Protein AF-A0A952UUV4-F1 (afdb_monomer)

pLDDT: mean 77.91, std 14.96, range [40.41, 96.19]

Nearest PDB structures (foldseek):
  8q1y-assembly1_J  TM=3.606E-01  e=5.746E+00  Bos taurus

Radius of gyration: 16.7 Å; Cα contacts (8 Å, |Δi|>4): 200; chains: 1; bounding box: 38×35×49 Å

Structure (mmCIF, N/CA/C/O backbone):
data_AF-A0A952UUV4-F1
#
_entry.id   AF-A0A952UUV4-F1
#
loop_
_atom_site.group_PDB
_atom_site.id
_atom_site.type_symbol
_atom_site.label_atom_id
_atom_site.label_alt_id
_atom_site.label_comp_id
_atom_site.label_asym_id
_atom_site.label_entity_id
_atom_site.label_seq_id
_atom_site.pdbx_PDB_ins_code
_atom_site.Cartn_x
_atom_site.Cartn_y
_atom_site.Cartn_z
_atom_site.occupancy
_atom_site.B_iso_or_equiv
_atom_site.auth_seq_id
_atom_site.auth_comp_id
_atom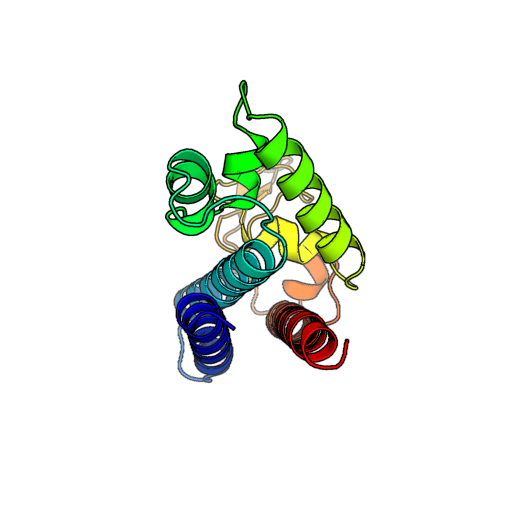_site.auth_asym_id
_atom_site.auth_atom_id
_atom_site.pdbx_PDB_model_num
ATOM 1 N N . MET A 1 1 ? -9.556 -11.346 14.347 1.00 56.41 1 MET A N 1
ATOM 2 C CA . MET A 1 1 ? -8.923 -11.026 13.043 1.00 56.41 1 MET A CA 1
ATOM 3 C C . MET A 1 1 ? -10.013 -11.156 12.004 1.00 56.41 1 MET A C 1
ATOM 5 O O . MET A 1 1 ? -10.395 -12.290 11.737 1.00 56.41 1 MET A O 1
ATOM 9 N N . SER A 1 2 ? -10.574 -10.029 11.551 1.00 73.06 2 SER A N 1
ATOM 10 C CA . SER A 1 2 ? -11.705 -10.023 10.615 1.00 73.06 2 SER A CA 1
ATOM 11 C C . SER A 1 2 ? -11.336 -10.773 9.337 1.00 73.06 2 SER A C 1
ATOM 13 O O . SER A 1 2 ? -10.181 -10.732 8.901 1.00 73.06 2 SER A O 1
ATOM 15 N N . ASP A 1 3 ? -12.294 -11.493 8.758 1.00 84.62 3 ASP A N 1
ATOM 16 C CA . ASP A 1 3 ? -12.056 -12.297 7.555 1.00 84.62 3 ASP A CA 1
ATOM 17 C C . ASP A 1 3 ? -11.632 -11.437 6.359 1.00 84.62 3 ASP A C 1
ATOM 19 O O . ASP A 1 3 ? -10.811 -11.868 5.551 1.00 84.62 3 ASP A O 1
ATOM 23 N N . GLU A 1 4 ? -12.072 -10.178 6.330 1.00 85.94 4 GLU A N 1
ATOM 24 C CA . GLU A 1 4 ? -11.687 -9.178 5.335 1.00 85.94 4 GLU A CA 1
ATOM 25 C C . GLU A 1 4 ? -10.179 -8.873 5.350 1.00 85.94 4 GLU A C 1
ATOM 27 O O . GLU A 1 4 ? -9.528 -8.907 4.308 1.00 85.94 4 GLU A O 1
ATOM 32 N N . LEU A 1 5 ? -9.571 -8.678 6.527 1.00 89.00 5 LEU A N 1
ATOM 33 C CA . LEU A 1 5 ? -8.125 -8.451 6.636 1.00 89.00 5 LEU A CA 1
ATOM 34 C C . LEU A 1 5 ? -7.329 -9.669 6.139 1.00 89.00 5 LEU A C 1
ATOM 36 O O . LEU A 1 5 ? -6.317 -9.518 5.450 1.00 89.00 5 LEU A O 1
ATOM 40 N N . LYS A 1 6 ? -7.794 -10.888 6.453 1.00 88.25 6 LYS A N 1
ATOM 41 C CA . LYS A 1 6 ? -7.153 -12.119 5.959 1.00 88.25 6 LYS A CA 1
ATOM 42 C C . LYS A 1 6 ? -7.274 -12.244 4.445 1.00 88.25 6 LYS A C 1
ATOM 44 O O . LYS A 1 6 ? -6.350 -12.752 3.813 1.00 88.25 6 LYS A O 1
ATOM 49 N N . ALA A 1 7 ? -8.410 -11.837 3.883 1.00 90.69 7 ALA A N 1
ATOM 50 C CA . ALA A 1 7 ? -8.661 -11.880 2.451 1.00 90.69 7 ALA A CA 1
ATOM 51 C C . ALA A 1 7 ? -7.711 -10.941 1.699 1.00 90.69 7 ALA A C 1
ATOM 53 O O . ALA A 1 7 ? -7.033 -11.397 0.779 1.00 90.69 7 ALA A O 1
ATOM 54 N N . TRP A 1 8 ? -7.569 -9.690 2.153 1.00 92.56 8 TRP A N 1
ATOM 55 C CA . TRP A 1 8 ? -6.647 -8.728 1.541 1.00 92.56 8 TRP A CA 1
ATOM 56 C C . TRP A 1 8 ? -5.195 -9.207 1.565 1.00 92.56 8 TRP A C 1
ATOM 58 O O . TRP A 1 8 ? -4.538 -9.192 0.528 1.00 92.56 8 TRP A O 1
ATOM 68 N N . LEU A 1 9 ? -4.704 -9.712 2.704 1.00 93.62 9 LEU A N 1
ATOM 69 C CA . LEU A 1 9 ? -3.346 -10.265 2.778 1.00 93.62 9 LEU A CA 1
ATOM 70 C C . LEU A 1 9 ? -3.143 -11.473 1.864 1.00 93.62 9 LEU A C 1
ATOM 72 O O . LEU A 1 9 ? -2.111 -11.584 1.207 1.00 93.62 9 LEU A O 1
ATOM 76 N N . ARG A 1 10 ? -4.116 -12.389 1.822 1.00 94.75 10 ARG A N 1
ATOM 77 C CA . ARG A 1 10 ? -4.032 -13.583 0.975 1.00 94.75 10 ARG A CA 1
ATOM 78 C C . ARG A 1 10 ? -3.969 -13.207 -0.501 1.00 94.75 10 ARG A C 1
ATOM 80 O O . ARG A 1 10 ? -3.152 -13.762 -1.224 1.00 94.75 10 ARG A O 1
ATOM 87 N N . GLN A 1 11 ? -4.801 -12.261 -0.929 1.00 94.94 11 GLN A N 1
ATOM 88 C CA . GLN A 1 11 ? -4.782 -11.761 -2.301 1.00 94.94 11 GLN A CA 1
ATOM 89 C C . GLN A 1 11 ? -3.477 -11.021 -2.610 1.00 94.94 11 GLN A C 1
ATOM 91 O O . GLN A 1 11 ? -2.869 -11.307 -3.632 1.00 94.94 11 GLN A O 1
ATOM 96 N N . ALA A 1 12 ? -2.991 -10.168 -1.700 1.00 95.06 12 ALA A N 1
ATOM 97 C CA . ALA A 1 12 ? -1.712 -9.478 -1.865 1.00 95.06 12 ALA A CA 1
ATOM 98 C C . ALA A 1 12 ? -0.544 -10.457 -2.080 1.00 95.06 12 ALA A C 1
ATOM 100 O O . ALA A 1 12 ? 0.317 -10.248 -2.932 1.00 95.06 12 ALA A O 1
ATOM 101 N N . ARG A 1 13 ? -0.531 -11.562 -1.320 1.00 96.19 13 ARG A N 1
ATOM 102 C CA . ARG A 1 13 ? 0.446 -12.647 -1.483 1.00 96.19 13 ARG A CA 1
ATOM 103 C C . ARG A 1 13 ? 0.292 -13.367 -2.817 1.00 96.19 13 ARG A C 1
ATOM 105 O O . ARG A 1 13 ? 1.302 -13.639 -3.455 1.00 96.19 13 ARG A O 1
ATOM 112 N N . ALA A 1 14 ? -0.939 -13.666 -3.225 1.00 95.38 14 ALA A N 1
ATOM 113 C CA . ALA A 1 14 ? -1.206 -14.334 -4.492 1.00 95.38 14 ALA A CA 1
ATOM 114 C C . ALA A 1 14 ? -0.747 -13.490 -5.690 1.00 95.38 14 ALA A C 1
ATOM 116 O O . ALA A 1 14 ? -0.109 -14.028 -6.588 1.00 95.38 14 ALA A O 1
ATOM 117 N N . ASP A 1 15 ? -0.991 -12.177 -5.676 1.00 93.56 15 ASP A N 1
ATOM 118 C CA . ASP A 1 15 ? -0.532 -11.288 -6.748 1.00 93.56 15 ASP A CA 1
ATOM 119 C C . ASP A 1 15 ? 0.997 -11.186 -6.780 1.00 93.56 15 ASP A C 1
ATOM 121 O O . ASP A 1 15 ? 1.600 -11.254 -7.849 1.00 93.56 15 ASP A O 1
ATOM 125 N N . LEU A 1 16 ? 1.640 -11.073 -5.609 1.00 92.75 16 LEU A N 1
ATOM 126 C CA . LEU A 1 16 ? 3.100 -11.055 -5.527 1.00 92.75 16 LEU A CA 1
ATOM 127 C C . LEU A 1 16 ? 3.699 -12.354 -6.078 1.00 92.75 16 LEU A C 1
ATOM 129 O O . LEU A 1 16 ? 4.677 -12.305 -6.818 1.00 92.75 16 LEU A O 1
ATOM 133 N N . GLU A 1 17 ? 3.122 -13.504 -5.740 1.00 93.62 17 GLU A N 1
ATOM 134 C CA . GLU A 1 17 ? 3.602 -14.791 -6.240 1.00 93.62 17 GLU A CA 1
ATOM 135 C C . GLU A 1 17 ? 3.367 -14.937 -7.746 1.00 93.62 17 GLU A C 1
ATOM 137 O O . GLU A 1 17 ? 4.277 -15.317 -8.480 1.00 93.62 17 GLU A O 1
ATOM 142 N N . ALA A 1 18 ? 2.190 -14.538 -8.235 1.00 89.12 18 ALA A N 1
ATOM 143 C CA . ALA A 1 18 ? 1.902 -14.509 -9.663 1.00 89.12 18 ALA A CA 1
ATOM 144 C C . ALA A 1 18 ? 2.907 -13.621 -10.413 1.00 89.12 18 ALA A C 1
ATOM 146 O O . ALA A 1 18 ? 3.414 -14.031 -11.450 1.00 89.12 18 ALA A O 1
ATOM 147 N N . SER A 1 19 ? 3.282 -12.461 -9.860 1.00 86.25 19 SER A N 1
ATOM 148 C CA . SER A 1 19 ? 4.241 -11.539 -10.489 1.00 86.25 19 SER A CA 1
ATOM 149 C C . SER A 1 19 ? 5.645 -12.123 -10.708 1.00 86.25 19 SER A C 1
ATOM 151 O O . SER A 1 19 ? 6.416 -11.586 -11.502 1.00 86.25 19 SER A O 1
ATOM 153 N N . ARG A 1 20 ? 5.992 -13.214 -10.013 1.00 85.88 20 ARG A N 1
ATOM 154 C CA . ARG A 1 20 ? 7.298 -13.887 -10.103 1.00 85.88 20 ARG A CA 1
ATOM 155 C C . ARG A 1 20 ? 7.343 -14.964 -11.183 1.00 85.88 20 ARG A C 1
ATOM 157 O O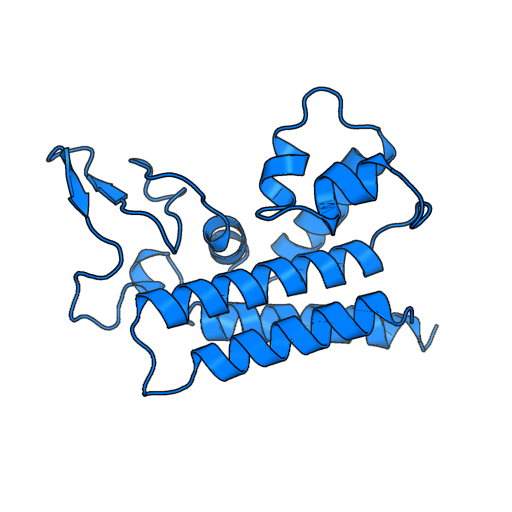 . ARG A 1 20 ? 8.405 -15.534 -11.421 1.00 85.88 20 ARG A O 1
ATOM 164 N N . GLN A 1 21 ? 6.216 -15.255 -11.830 1.00 82.81 21 GLN A N 1
ATOM 165 C CA . GLN A 1 21 ? 6.160 -16.241 -12.901 1.00 82.81 21 GLN A CA 1
ATOM 166 C C . GLN A 1 21 ? 6.923 -15.741 -14.132 1.00 82.81 21 GLN A C 1
ATOM 168 O O . GLN A 1 21 ? 6.736 -14.616 -14.591 1.00 82.81 21 GLN A O 1
ATOM 173 N N . THR A 1 22 ? 7.768 -16.604 -14.692 1.00 67.19 22 THR A N 1
ATOM 174 C CA . THR A 1 22 ? 8.694 -16.281 -15.791 1.00 67.19 22 THR A CA 1
ATOM 175 C C . THR A 1 22 ? 8.018 -16.040 -17.142 1.00 67.19 22 THR A C 1
ATOM 177 O O . THR A 1 22 ? 8.649 -15.516 -18.051 1.00 67.19 22 THR A O 1
ATOM 180 N N . VAL A 1 23 ? 6.741 -16.404 -17.286 1.00 79.38 23 VAL A N 1
ATOM 181 C CA . VAL A 1 23 ? 5.985 -16.331 -18.551 1.00 79.38 23 VAL A CA 1
ATOM 182 C C . VAL A 1 23 ? 5.147 -15.056 -18.705 1.00 79.38 23 VAL A C 1
ATOM 184 O O . VAL A 1 23 ? 4.450 -14.891 -19.705 1.00 79.38 23 VAL A O 1
ATOM 187 N N . LEU A 1 24 ? 5.167 -14.155 -17.722 1.00 74.75 24 LEU A N 1
ATOM 188 C CA . LEU A 1 24 ? 4.362 -12.938 -17.770 1.00 74.75 24 LEU A CA 1
ATOM 189 C C . LEU A 1 24 ? 5.026 -11.854 -18.615 1.00 74.75 24 LEU A C 1
ATOM 191 O O . LEU A 1 24 ? 6.182 -11.500 -18.396 1.00 74.75 24 LEU A O 1
ATOM 195 N N . ALA A 1 25 ? 4.244 -11.245 -19.508 1.00 77.69 25 ALA A N 1
ATOM 196 C CA . ALA A 1 25 ? 4.623 -9.968 -20.096 1.00 77.69 25 ALA A CA 1
ATOM 197 C C . ALA A 1 25 ? 4.838 -8.924 -18.987 1.00 77.69 25 ALA A C 1
ATOM 199 O O . ALA A 1 25 ? 4.087 -8.866 -18.008 1.00 77.69 25 ALA A O 1
ATOM 200 N N . GLU A 1 26 ? 5.839 -8.069 -19.167 1.00 73.69 26 GLU A N 1
ATOM 201 C CA . GLU A 1 26 ? 6.301 -7.139 -18.135 1.00 73.69 26 GLU A CA 1
ATOM 202 C C . GLU A 1 26 ? 5.194 -6.184 -17.645 1.00 73.69 26 GLU A C 1
ATOM 204 O O . GLU A 1 26 ? 5.061 -5.918 -16.451 1.00 73.69 26 GLU A O 1
ATOM 209 N N . CYS A 1 27 ? 4.298 -5.747 -18.535 1.00 72.88 27 CYS A N 1
ATOM 210 C CA . CYS A 1 27 ? 3.132 -4.941 -18.162 1.00 72.88 27 CYS A CA 1
ATOM 211 C C . CYS A 1 27 ? 2.189 -5.657 -17.171 1.00 72.88 27 CYS A C 1
ATOM 213 O O . CYS A 1 27 ? 1.674 -5.026 -16.244 1.00 72.88 27 CYS A O 1
ATOM 215 N N . HIS A 1 28 ? 1.995 -6.973 -17.317 1.00 79.56 28 HIS A N 1
ATOM 216 C CA . HIS A 1 28 ? 1.180 -7.781 -16.407 1.00 79.56 28 HIS A CA 1
ATOM 217 C C . HIS A 1 28 ? 1.886 -8.001 -15.071 1.00 79.56 28 HIS A C 1
ATOM 219 O O . HIS A 1 28 ? 1.258 -7.880 -14.019 1.00 79.56 28 HIS A O 1
ATOM 225 N N . ARG A 1 29 ? 3.199 -8.261 -15.096 1.00 80.38 29 ARG A N 1
ATOM 226 C CA . ARG A 1 29 ? 4.013 -8.373 -13.879 1.00 80.38 29 ARG A CA 1
ATOM 227 C C . ARG A 1 29 ? 3.904 -7.112 -13.020 1.00 80.38 29 ARG A C 1
ATOM 229 O O . ARG A 1 29 ? 3.669 -7.209 -11.817 1.00 80.38 29 ARG A O 1
ATOM 236 N N . ARG A 1 30 ? 3.992 -5.928 -13.628 1.00 77.44 30 ARG A N 1
ATOM 237 C CA . ARG A 1 30 ? 3.869 -4.643 -12.916 1.00 77.44 30 ARG A CA 1
ATOM 238 C C . ARG A 1 30 ? 2.494 -4.411 -12.335 1.00 77.44 30 ARG A C 1
ATOM 240 O O . ARG A 1 30 ? 2.381 -3.972 -11.194 1.00 77.44 30 ARG A O 1
ATOM 247 N N . TYR A 1 31 ? 1.459 -4.738 -13.103 1.00 81.00 31 TYR A N 1
ATOM 248 C CA . TYR A 1 31 ? 0.092 -4.683 -12.609 1.00 81.00 31 TYR A CA 1
ATOM 249 C C . TYR A 1 31 ? -0.075 -5.551 -11.354 1.00 81.00 31 TYR A C 1
ATOM 251 O O . TYR A 1 31 ? -0.619 -5.086 -10.357 1.00 81.00 31 TYR A O 1
ATOM 259 N N . LEU A 1 32 ? 0.456 -6.776 -11.361 1.00 86.44 32 LEU A N 1
ATOM 260 C CA . LEU A 1 32 ? 0.401 -7.673 -10.205 1.00 86.44 32 LEU A CA 1
ATOM 261 C C . LEU A 1 32 ? 1.195 -7.139 -9.004 1.00 86.44 32 LEU A C 1
ATOM 263 O O . LEU A 1 32 ? 0.710 -7.216 -7.879 1.00 86.44 32 LEU A O 1
ATOM 267 N N . LEU A 1 33 ? 2.369 -6.539 -9.219 1.00 85.44 33 LEU A N 1
ATOM 268 C CA . LEU A 1 33 ? 3.141 -5.900 -8.145 1.00 85.44 33 LEU A CA 1
ATOM 269 C C . LEU A 1 33 ? 2.388 -4.711 -7.525 1.00 85.44 33 LEU A C 1
ATOM 271 O O . LEU A 1 33 ? 2.324 -4.598 -6.301 1.00 85.44 33 LEU A O 1
ATOM 275 N N . GLN A 1 34 ? 1.743 -3.875 -8.342 1.00 83.44 34 GLN A N 1
ATOM 276 C CA . GLN A 1 34 ? 0.885 -2.794 -7.852 1.00 83.44 34 GLN A CA 1
ATOM 277 C C . GLN A 1 34 ? -0.288 -3.346 -7.030 1.00 83.44 34 GLN A C 1
ATOM 279 O O . GLN A 1 34 ? -0.527 -2.892 -5.912 1.00 83.44 34 GLN A O 1
ATOM 284 N N . GLN A 1 35 ? -0.983 -4.366 -7.540 1.00 87.25 35 GLN A N 1
ATOM 285 C CA . GLN A 1 35 ? -2.084 -5.009 -6.818 1.00 87.25 35 GLN A CA 1
ATOM 286 C C . GLN A 1 35 ? -1.616 -5.607 -5.485 1.00 87.25 35 GLN A C 1
ATOM 288 O O . GLN A 1 35 ? -2.266 -5.403 -4.459 1.00 87.25 35 GLN A O 1
ATOM 293 N N . ALA A 1 36 ? -0.461 -6.275 -5.467 1.00 91.81 36 ALA A N 1
ATOM 294 C CA . ALA A 1 36 ? 0.124 -6.812 -4.245 1.00 91.81 36 ALA A CA 1
ATOM 295 C C . ALA A 1 36 ? 0.374 -5.711 -3.201 1.00 91.81 36 ALA A C 1
ATOM 297 O O . ALA A 1 36 ? 0.044 -5.879 -2.023 1.00 91.81 36 ALA A O 1
ATOM 298 N N . TYR A 1 37 ? 0.918 -4.572 -3.634 1.00 89.06 37 TYR A N 1
ATOM 299 C CA . TYR A 1 37 ? 1.159 -3.424 -2.770 1.00 89.06 37 TYR A CA 1
ATOM 300 C C . TYR A 1 37 ? -0.143 -2.794 -2.251 1.00 89.06 37 TYR A C 1
ATOM 302 O O . TYR A 1 37 ? -0.329 -2.721 -1.034 1.00 89.06 37 TYR A O 1
ATOM 310 N N . GLU A 1 38 ? -1.073 -2.415 -3.136 1.00 89.62 38 GLU A N 1
ATOM 311 C CA . GLU A 1 38 ? -2.351 -1.782 -2.770 1.00 89.62 38 GLU A CA 1
ATOM 312 C C . GLU A 1 38 ? -3.130 -2.637 -1.761 1.00 89.62 38 GLU A C 1
ATOM 314 O O . GLU A 1 38 ? -3.639 -2.143 -0.750 1.00 89.62 38 GLU A O 1
ATOM 319 N N . LYS A 1 39 ? -3.198 -3.951 -1.996 1.00 92.44 39 LYS A N 1
ATOM 320 C CA . LYS A 1 39 ? -3.891 -4.891 -1.106 1.00 92.44 39 LYS A CA 1
ATOM 321 C C . LYS A 1 39 ? -3.173 -5.040 0.235 1.00 92.44 39 LYS A C 1
ATOM 323 O O . LYS A 1 39 ? -3.831 -5.132 1.274 1.00 92.44 39 LYS A O 1
ATOM 328 N N . GLY A 1 40 ? -1.841 -4.999 0.239 1.00 93.19 40 GLY A N 1
ATOM 329 C CA . GLY A 1 40 ? -1.045 -4.927 1.462 1.00 93.19 40 GLY A CA 1
ATOM 330 C C . GLY A 1 40 ? -1.322 -3.654 2.269 1.00 93.19 40 GLY A C 1
ATOM 331 O O . GLY A 1 40 ? -1.514 -3.731 3.484 1.00 93.19 40 GLY A O 1
ATOM 332 N N . VAL A 1 41 ? -1.427 -2.497 1.606 1.00 91.62 41 VAL A N 1
ATOM 333 C CA . VAL A 1 41 ? -1.798 -1.219 2.236 1.00 91.62 41 VAL A CA 1
ATOM 334 C C . VAL A 1 41 ? -3.206 -1.291 2.814 1.00 91.62 41 VAL A C 1
ATOM 336 O O . VAL A 1 41 ? -3.405 -0.896 3.960 1.00 91.62 41 VAL A O 1
ATOM 339 N N . LYS A 1 42 ? -4.177 -1.865 2.094 1.00 92.88 42 LYS A N 1
ATOM 340 C CA . LYS A 1 42 ? -5.540 -2.072 2.614 1.00 92.88 42 LYS A CA 1
ATOM 341 C C . LYS A 1 42 ? -5.559 -2.969 3.847 1.00 92.88 42 LYS A C 1
ATOM 343 O O . LYS A 1 42 ? -6.230 -2.644 4.825 1.00 92.88 42 LYS A O 1
ATOM 348 N N . ALA A 1 43 ? -4.784 -4.052 3.847 1.00 94.12 43 ALA A N 1
ATOM 349 C CA . ALA A 1 43 ? -4.642 -4.912 5.017 1.00 94.12 43 ALA A CA 1
ATOM 350 C C . ALA A 1 43 ? -4.018 -4.178 6.217 1.00 94.12 43 ALA A C 1
ATOM 352 O O . ALA A 1 43 ? -4.513 -4.308 7.340 1.00 94.12 43 ALA A O 1
ATOM 353 N N . LEU A 1 44 ? -2.967 -3.381 5.988 1.00 92.75 44 LEU A N 1
ATOM 354 C CA . LEU A 1 44 ? -2.375 -2.525 7.017 1.00 92.75 44 LEU A CA 1
ATOM 355 C C . LEU A 1 44 ? -3.397 -1.507 7.538 1.00 92.75 44 LEU A C 1
ATOM 357 O O . LEU A 1 44 ? -3.546 -1.340 8.746 1.00 92.75 44 LEU A O 1
ATOM 361 N N . GLY A 1 45 ? -4.146 -0.871 6.642 1.00 92.75 45 GLY A N 1
ATOM 362 C CA . GLY A 1 45 ? -5.167 0.102 6.995 1.00 92.75 45 GLY A CA 1
ATOM 363 C C . GLY A 1 45 ? -6.281 -0.498 7.846 1.00 92.75 45 GLY A C 1
ATOM 364 O O . GLY A 1 45 ? -6.589 0.035 8.904 1.00 92.75 45 GLY A O 1
ATOM 365 N N . LEU A 1 46 ? -6.810 -1.666 7.474 1.00 92.69 46 LEU A N 1
ATOM 366 C CA . LEU A 1 46 ? -7.778 -2.404 8.297 1.00 92.69 46 LEU A CA 1
ATOM 367 C C . LEU A 1 46 ? -7.232 -2.758 9.684 1.00 92.69 46 LEU A C 1
ATOM 369 O O . LEU A 1 46 ? -7.992 -2.844 10.644 1.00 92.69 46 LEU A O 1
ATOM 373 N N . ARG A 1 47 ? -5.919 -2.977 9.802 1.00 91.75 47 ARG A N 1
ATOM 374 C CA . ARG A 1 47 ? -5.266 -3.254 11.084 1.00 91.75 47 ARG A CA 1
ATOM 375 C C . ARG A 1 47 ? -5.099 -2.000 11.947 1.00 91.75 47 ARG A C 1
ATOM 377 O O . ARG A 1 47 ? -5.136 -2.118 13.174 1.00 91.75 47 ARG A O 1
ATOM 384 N N . LEU A 1 48 ? -4.841 -0.845 11.340 1.00 92.00 48 LEU A N 1
ATOM 385 C CA . LEU A 1 48 ?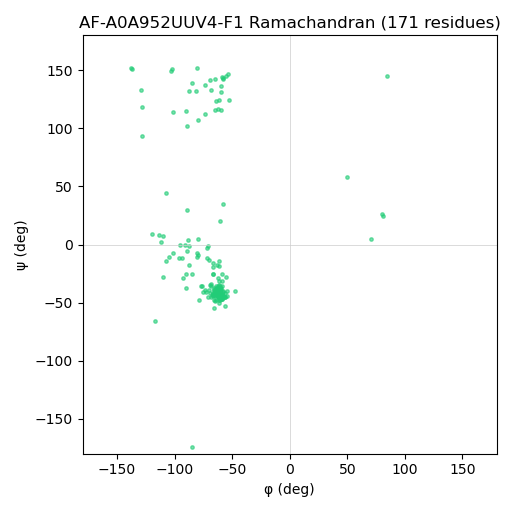 -4.581 0.413 12.047 1.00 92.00 48 LEU A CA 1
ATOM 386 C C . LEU A 1 48 ? -5.852 1.224 12.316 1.00 92.00 48 LEU A C 1
ATOM 388 O O . LEU A 1 48 ? -5.878 2.009 13.264 1.00 92.00 48 LEU A O 1
ATOM 392 N N . TRP A 1 49 ? -6.900 1.037 11.512 1.00 93.81 49 TRP A N 1
ATOM 393 C CA . TRP A 1 49 ? -8.155 1.763 11.648 1.00 93.81 49 TRP A CA 1
ATOM 394 C C . TRP A 1 49 ? -8.812 1.480 12.999 1.00 93.81 49 TRP A C 1
ATOM 396 O O . TRP A 1 49 ? -9.059 0.333 13.368 1.00 93.81 49 TRP A O 1
ATOM 406 N N . ARG A 1 50 ? -9.087 2.553 13.747 1.00 90.88 50 ARG A N 1
ATOM 407 C CA . ARG A 1 50 ? -9.728 2.494 15.071 1.00 90.88 50 ARG A CA 1
ATOM 408 C C . ARG A 1 50 ? -11.214 2.854 15.041 1.00 90.88 50 ARG A C 1
ATOM 410 O O . ARG A 1 50 ? -11.871 2.763 16.072 1.00 90.88 50 ARG A O 1
ATOM 417 N N . GLY A 1 51 ? -11.721 3.318 13.899 1.00 88.62 51 GLY A N 1
ATOM 418 C CA . GLY A 1 51 ? -13.134 3.636 13.719 1.00 88.62 51 GLY A CA 1
ATOM 419 C C . GLY A 1 51 ? -13.964 2.410 13.336 1.00 88.62 51 GLY A C 1
ATOM 420 O O . GLY A 1 51 ? -13.472 1.283 13.275 1.00 88.62 51 GLY A O 1
ATOM 421 N N . SER A 1 52 ? -15.242 2.640 13.041 1.00 90.25 52 SER A N 1
ATOM 422 C CA . SER A 1 52 ? -16.137 1.585 12.559 1.00 90.25 52 SER A CA 1
ATOM 423 C C . SER A 1 52 ? -15.751 1.136 11.146 1.00 90.25 52 SER A C 1
ATOM 425 O O . SER A 1 52 ? -15.424 1.962 10.297 1.00 90.25 52 SER A O 1
ATOM 427 N N . LEU A 1 53 ? -15.847 -0.165 10.851 1.00 87.75 53 LEU A N 1
ATOM 428 C CA . LEU A 1 53 ? -15.731 -0.680 9.474 1.00 87.75 53 LEU A CA 1
ATOM 429 C C . LEU A 1 53 ? -16.954 -0.336 8.602 1.00 87.75 53 LEU A C 1
ATOM 431 O O . LEU A 1 53 ? -16.913 -0.506 7.382 1.00 87.75 53 LEU A O 1
ATOM 435 N N . ALA A 1 54 ? -18.034 0.150 9.223 1.00 89.25 54 ALA A N 1
ATOM 436 C CA . ALA A 1 54 ? -19.200 0.703 8.541 1.00 89.25 54 ALA A CA 1
ATOM 437 C C . ALA A 1 54 ? -19.059 2.208 8.236 1.00 89.25 54 ALA A C 1
ATOM 439 O O . ALA A 1 54 ? -19.963 2.783 7.638 1.00 89.25 54 ALA A O 1
ATOM 440 N N . ASP A 1 55 ? -17.951 2.847 8.632 1.00 92.62 55 ASP A N 1
ATOM 441 C CA . ASP A 1 55 ? -17.679 4.251 8.317 1.00 92.62 55 ASP A CA 1
ATOM 44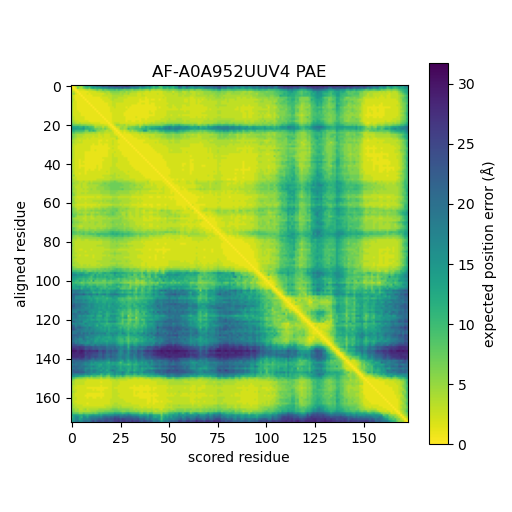2 C C . ASP A 1 55 ? -17.638 4.456 6.791 1.00 92.62 55 ASP A C 1
ATOM 444 O O . ASP A 1 55 ? -16.807 3.876 6.082 1.00 92.62 55 ASP A O 1
ATOM 448 N N . ALA A 1 56 ? -18.581 5.252 6.284 1.00 91.81 56 ALA A N 1
ATOM 449 C CA . ALA A 1 56 ? -18.780 5.448 4.855 1.00 91.81 56 ALA A CA 1
ATOM 450 C C . ALA A 1 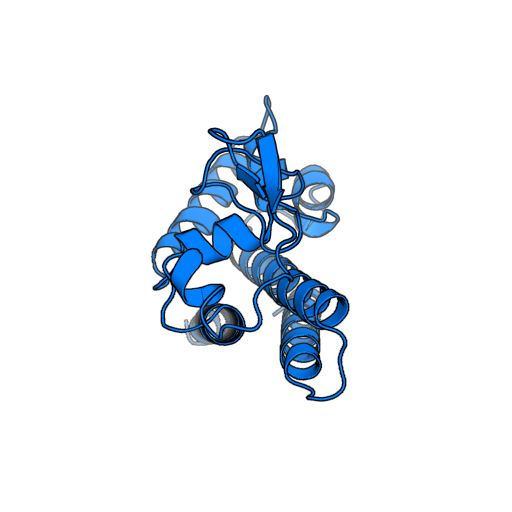56 ? -17.576 6.125 4.189 1.00 91.81 56 ALA A C 1
ATOM 452 O O . ALA A 1 56 ? -17.209 5.743 3.076 1.00 91.81 56 ALA A O 1
ATOM 453 N N . ASP A 1 57 ? -16.925 7.073 4.866 1.00 91.62 57 ASP A N 1
ATOM 454 C CA . ASP A 1 57 ? -15.776 7.789 4.320 1.00 91.62 57 ASP A CA 1
ATOM 455 C C . ASP A 1 57 ? -14.526 6.920 4.329 1.00 91.62 57 ASP A C 1
ATOM 457 O O . ASP A 1 57 ? -13.817 6.871 3.324 1.00 91.62 57 ASP A O 1
ATOM 461 N N . PHE A 1 58 ? -14.295 6.145 5.390 1.00 92.19 58 PHE A N 1
ATOM 462 C CA . PHE A 1 58 ? -13.216 5.156 5.399 1.00 92.19 58 PHE A CA 1
ATOM 463 C C . PHE A 1 58 ? -13.357 4.159 4.239 1.00 92.19 58 PHE A C 1
ATOM 465 O O . PHE A 1 58 ? -12.400 3.887 3.510 1.00 92.19 58 PHE A O 1
ATOM 472 N N . ARG A 1 59 ? -14.568 3.648 3.997 1.00 91.25 59 ARG A N 1
ATOM 473 C CA . ARG A 1 59 ? -14.814 2.729 2.878 1.00 91.25 59 ARG A CA 1
ATOM 474 C C . ARG A 1 59 ? -14.624 3.411 1.521 1.00 91.25 59 ARG A C 1
ATOM 476 O O . ARG A 1 59 ? -13.946 2.861 0.652 1.00 91.25 59 ARG A O 1
ATOM 483 N N . ARG A 1 60 ? -15.207 4.600 1.341 1.00 90.38 60 ARG A N 1
ATOM 484 C CA . ARG A 1 60 ? -15.233 5.355 0.075 1.00 90.38 60 ARG A CA 1
ATOM 485 C C . ARG A 1 60 ? -13.872 5.918 -0.324 1.00 90.38 60 ARG A C 1
ATOM 487 O O . ARG A 1 60 ? -13.579 5.951 -1.520 1.00 90.38 60 ARG A O 1
ATOM 494 N N . LEU A 1 61 ? -13.086 6.402 0.636 1.00 89.88 61 LEU A N 1
ATOM 495 C CA . LEU A 1 61 ? -11.804 7.066 0.388 1.00 89.88 61 LEU A CA 1
ATOM 496 C C . LEU A 1 61 ? -10.621 6.101 0.435 1.00 89.88 61 LEU A C 1
ATOM 498 O O . LEU A 1 61 ? -9.646 6.325 -0.271 1.00 89.88 61 LEU A O 1
ATOM 502 N N . PHE A 1 62 ? -10.716 5.020 1.216 1.00 91.00 62 PHE A N 1
ATOM 503 C CA . PHE A 1 62 ? -9.605 4.092 1.416 1.00 91.00 62 PHE A CA 1
ATOM 504 C C . PHE A 1 62 ? -9.902 2.678 0.894 1.00 91.00 62 PHE A C 1
ATOM 506 O O . PHE A 1 62 ? -9.278 2.233 -0.068 1.00 91.00 62 PHE A O 1
ATOM 513 N N . LEU A 1 63 ? -10.860 1.945 1.477 1.00 88.94 63 LEU A N 1
ATOM 514 C CA . LEU A 1 63 ? -10.998 0.504 1.186 1.00 88.94 63 LEU A CA 1
ATOM 515 C C . LEU A 1 63 ? -11.388 0.194 -0.267 1.00 88.94 63 LEU A C 1
ATOM 517 O O . LEU A 1 63 ? -10.845 -0.730 -0.879 1.00 88.94 63 LEU A O 1
ATOM 521 N N . HIS A 1 64 ? -12.324 0.954 -0.830 1.00 87.56 64 HIS A N 1
ATOM 522 C CA . HIS A 1 64 ? -12.872 0.692 -2.163 1.00 87.56 64 HIS A CA 1
ATOM 523 C C . HIS A 1 64 ? -12.078 1.362 -3.297 1.00 87.56 64 HIS A C 1
ATOM 525 O O . HIS A 1 64 ? -12.495 1.299 -4.451 1.00 87.56 64 HIS A O 1
ATOM 531 N N . ARG A 1 65 ? -10.954 2.025 -3.000 1.00 81.50 65 ARG A N 1
ATOM 532 C CA . ARG A 1 65 ? -10.176 2.773 -3.997 1.00 81.50 65 ARG A CA 1
ATOM 533 C C . ARG A 1 65 ? -8.936 2.017 -4.457 1.00 81.50 65 ARG A C 1
ATOM 535 O O . ARG A 1 65 ? -8.383 1.209 -3.712 1.00 81.50 65 ARG A O 1
ATOM 542 N N . HIS A 1 66 ? -8.541 2.280 -5.697 1.00 79.81 66 HIS A N 1
ATOM 543 C CA . HIS A 1 66 ? -7.155 2.136 -6.138 1.00 79.81 66 HIS A CA 1
ATOM 544 C C . HIS A 1 66 ? -6.382 3.372 -5.695 1.00 79.81 66 HIS A C 1
ATOM 546 O O . HIS A 1 66 ? -6.995 4.434 -5.553 1.00 79.81 66 HIS A O 1
ATOM 552 N N . ASP A 1 67 ? -5.082 3.228 -5.467 1.00 76.62 67 ASP A N 1
ATOM 553 C CA . ASP A 1 67 ? -4.248 4.300 -4.923 1.00 76.62 67 ASP A CA 1
ATOM 554 C C . ASP A 1 67 ? -4.839 4.968 -3.664 1.00 76.62 67 ASP A C 1
ATOM 556 O O . ASP A 1 67 ? -5.168 6.162 -3.626 1.00 76.62 67 ASP A O 1
ATOM 560 N N . PRO A 1 68 ? -5.096 4.167 -2.612 1.00 80.88 68 PRO A N 1
ATOM 561 C CA . PRO A 1 68 ? -5.858 4.626 -1.461 1.00 80.88 68 PRO A CA 1
ATOM 562 C C . PRO A 1 68 ? -5.121 5.706 -0.655 1.00 80.88 68 PRO A C 1
ATOM 564 O O . PRO A 1 68 ? -5.771 6.497 0.031 1.00 80.88 68 PRO A O 1
ATOM 567 N N . LEU A 1 69 ? -3.785 5.761 -0.714 1.00 84.75 69 LEU A N 1
ATOM 568 C CA . LEU A 1 69 ? -3.009 6.746 0.043 1.00 84.75 69 LEU A CA 1
ATOM 569 C C . LEU A 1 69 ? -3.021 8.112 -0.625 1.00 84.75 69 LEU A C 1
ATOM 571 O O . LEU A 1 69 ? -3.322 9.091 0.060 1.00 84.75 69 LEU A O 1
ATOM 575 N N . SER A 1 70 ? -2.774 8.192 -1.934 1.00 78.50 70 SER A N 1
ATOM 576 C CA . SER A 1 70 ? -2.798 9.481 -2.633 1.00 78.50 70 SER A CA 1
ATOM 577 C C . SER A 1 70 ? -4.196 10.090 -2.591 1.00 78.50 70 SER A C 1
ATOM 579 O O . SER A 1 70 ? -4.346 11.296 -2.410 1.00 78.50 70 SER A O 1
ATOM 581 N N . ARG A 1 71 ? -5.251 9.263 -2.663 1.00 80.44 71 ARG A N 1
ATOM 582 C CA . ARG A 1 71 ? -6.637 9.740 -2.530 1.00 80.44 71 ARG A CA 1
ATOM 583 C C . ARG A 1 71 ? -6.941 10.311 -1.154 1.00 80.44 71 ARG A C 1
ATOM 585 O O . ARG A 1 71 ? -7.533 11.382 -1.079 1.00 80.44 71 ARG A O 1
ATOM 592 N N . LEU A 1 72 ? -6.517 9.641 -0.083 1.00 85.44 72 LEU A N 1
ATOM 593 C CA . LEU A 1 72 ? -6.646 10.202 1.262 1.00 85.44 72 LEU A CA 1
ATOM 594 C C . LEU A 1 72 ? -5.850 11.503 1.418 1.00 85.44 72 LEU A C 1
ATOM 596 O O . LEU A 1 72 ? -6.318 12.412 2.093 1.00 85.44 72 LEU A O 1
ATOM 600 N N . GLN A 1 73 ? -4.663 11.597 0.817 1.00 86.19 73 GLN A N 1
ATOM 601 C CA . GLN A 1 73 ? -3.815 12.793 0.885 1.00 86.19 73 GLN A CA 1
ATOM 602 C C . GLN A 1 73 ? -4.398 13.981 0.112 1.00 86.19 73 GLN A C 1
ATOM 604 O O . GLN A 1 73 ? -4.234 15.119 0.543 1.00 86.19 73 GLN A O 1
ATOM 609 N N . ALA A 1 74 ? -5.077 13.721 -1.005 1.00 83.12 74 ALA A N 1
ATOM 610 C CA . ALA A 1 74 ? -5.678 14.746 -1.853 1.00 83.12 74 ALA A CA 1
ATOM 611 C C . ALA A 1 74 ? -7.030 15.274 -1.335 1.00 83.12 74 ALA A C 1
ATOM 613 O O . ALA A 1 74 ? -7.546 16.252 -1.874 1.00 83.12 74 ALA A O 1
ATOM 614 N N . GLU A 1 75 ? -7.631 14.634 -0.328 1.00 88.00 75 GLU A N 1
ATOM 615 C CA . GLU A 1 75 ? -8.930 15.039 0.214 1.00 88.00 75 GLU A CA 1
ATOM 616 C C . GLU A 1 75 ? -8.801 16.322 1.053 1.00 88.00 75 GLU A C 1
ATOM 618 O O . GLU A 1 75 ? -8.201 16.317 2.132 1.00 88.00 75 GLU A O 1
ATOM 623 N N . ALA A 1 76 ? -9.389 17.417 0.561 1.00 85.06 76 ALA A N 1
ATOM 624 C CA . ALA A 1 76 ? -9.274 18.743 1.170 1.00 85.06 76 ALA A CA 1
ATOM 625 C C . ALA A 1 76 ? -9.883 18.795 2.582 1.00 85.06 76 ALA A C 1
ATOM 627 O O . ALA A 1 76 ? -9.262 19.314 3.511 1.00 85.06 76 ALA A O 1
ATOM 628 N N . ASP A 1 77 ? -11.054 18.178 2.763 1.00 89.44 77 ASP A N 1
ATOM 629 C CA . ASP A 1 77 ? -11.831 18.236 4.005 1.00 89.44 77 ASP A CA 1
ATOM 630 C C . ASP A 1 77 ? -11.792 16.911 4.777 1.00 89.44 77 ASP A C 1
ATOM 632 O O . ASP A 1 77 ? -12.793 16.410 5.297 1.00 89.44 77 ASP A O 1
ATOM 636 N N . LEU A 1 78 ? -10.600 16.315 4.881 1.00 90.12 78 LEU A N 1
ATOM 637 C CA . LEU A 1 78 ? -10.448 15.018 5.526 1.00 90.12 78 LEU A CA 1
ATOM 638 C C . LEU A 1 78 ? -10.808 15.074 7.025 1.00 90.12 78 LEU A C 1
ATOM 640 O O . LEU A 1 78 ? -10.205 15.803 7.830 1.00 90.12 78 LEU A O 1
ATOM 644 N N . ALA A 1 79 ? -11.756 14.227 7.435 1.00 92.69 79 ALA A N 1
ATOM 645 C CA . ALA A 1 79 ? -12.171 14.094 8.828 1.00 92.69 79 ALA A CA 1
ATOM 646 C C . ALA A 1 79 ? -10.974 13.827 9.765 1.00 92.69 79 ALA A C 1
ATOM 648 O O . ALA A 1 79 ? -10.006 13.149 9.410 1.00 92.69 79 ALA A O 1
ATOM 649 N N . LYS A 1 80 ? -11.034 14.332 11.008 1.00 93.69 80 LYS A N 1
ATOM 650 C CA . LYS A 1 80 ? -9.921 14.227 11.980 1.00 93.69 80 LYS A CA 1
ATOM 651 C C . LYS A 1 80 ? -9.456 12.781 12.194 1.00 93.69 80 LYS A C 1
ATOM 653 O O . LYS A 1 80 ? -8.252 12.540 12.280 1.00 93.69 80 LYS A O 1
ATOM 658 N N . ALA A 1 81 ? -10.390 11.831 12.263 1.00 92.69 81 ALA A N 1
ATOM 659 C CA . ALA A 1 81 ? -10.082 10.411 12.418 1.00 92.69 81 ALA A CA 1
ATOM 660 C C . ALA A 1 81 ? -9.259 9.870 11.236 1.00 92.69 81 ALA A C 1
ATOM 662 O O . ALA A 1 81 ? -8.229 9.233 11.449 1.00 92.69 81 ALA A O 1
ATOM 663 N N . LEU A 1 82 ? -9.650 10.206 10.003 1.00 93.50 82 LEU A N 1
ATOM 664 C CA . LEU A 1 82 ? -8.937 9.805 8.790 1.00 93.50 82 LEU A CA 1
ATOM 665 C C . LEU A 1 82 ? -7.570 10.495 8.659 1.00 93.50 82 LEU A C 1
ATOM 667 O O . LEU A 1 82 ? -6.606 9.855 8.252 1.00 93.50 82 LEU A O 1
ATOM 671 N N . ARG A 1 83 ? -7.426 11.750 9.109 1.00 93.31 83 ARG A N 1
ATOM 672 C CA . ARG A 1 83 ? -6.114 12.427 9.201 1.00 93.31 83 ARG A CA 1
ATOM 673 C C . ARG A 1 83 ? -5.157 11.759 10.190 1.00 93.31 83 ARG A C 1
ATOM 675 O O . ARG A 1 83 ? -3.947 11.737 9.971 1.00 93.31 83 ARG A O 1
ATOM 682 N N . ILE A 1 84 ? -5.662 11.268 11.323 1.00 94.00 84 ILE A N 1
ATOM 683 C CA . ILE A 1 84 ? -4.848 10.507 12.288 1.00 94.00 84 ILE A CA 1
ATOM 684 C C . ILE A 1 84 ? -4.459 9.158 11.682 1.00 94.00 84 ILE A C 1
ATOM 686 O O . ILE A 1 84 ? -3.293 8.776 11.740 1.00 94.00 84 ILE A O 1
ATOM 690 N N . PHE A 1 85 ? -5.418 8.477 11.062 1.00 94.69 85 PHE A N 1
ATOM 691 C CA . PHE A 1 85 ? -5.210 7.204 10.385 1.00 94.69 85 PHE A CA 1
ATOM 692 C C . PHE A 1 85 ? -4.163 7.286 9.265 1.00 94.69 85 PHE A C 1
ATOM 694 O O . PHE A 1 85 ? -3.231 6.485 9.243 1.00 94.69 85 PHE A O 1
ATOM 701 N N . LEU A 1 86 ? -4.247 8.297 8.397 1.00 92.31 86 LEU A N 1
ATOM 702 C CA . LEU A 1 86 ? -3.267 8.535 7.337 1.00 92.31 86 LEU A CA 1
ATOM 703 C C . LEU A 1 86 ? -1.853 8.721 7.906 1.00 92.31 86 LEU A C 1
ATOM 705 O O . LEU A 1 86 ? -0.903 8.109 7.423 1.00 92.31 86 LEU A O 1
ATOM 709 N N . ARG A 1 87 ? -1.710 9.502 8.987 1.00 91.12 87 ARG A N 1
ATOM 710 C CA . ARG A 1 87 ? -0.420 9.667 9.679 1.00 91.12 87 ARG A CA 1
ATOM 711 C C . ARG A 1 87 ? 0.116 8.352 10.243 1.00 91.12 87 ARG A C 1
ATOM 713 O O . ARG A 1 87 ? 1.317 8.121 10.175 1.00 91.12 87 ARG A O 1
ATOM 720 N N . GLN A 1 88 ? -0.752 7.492 10.773 1.00 92.25 88 GLN A N 1
ATOM 721 C CA . GLN A 1 88 ? -0.353 6.178 11.283 1.00 92.25 88 GLN A CA 1
ATOM 722 C C . GLN A 1 88 ? 0.136 5.256 10.167 1.00 92.25 88 GLN A C 1
ATOM 724 O O . GLN A 1 88 ? 1.176 4.626 10.334 1.00 92.25 88 GLN A O 1
ATOM 729 N N . ILE A 1 89 ? -0.561 5.206 9.024 1.00 90.81 89 ILE A N 1
ATOM 730 C CA . ILE A 1 89 ? -0.084 4.428 7.874 1.00 90.81 89 ILE A CA 1
ATOM 731 C C . ILE A 1 89 ? 1.265 4.959 7.395 1.00 90.81 89 ILE A C 1
ATOM 733 O O . ILE A 1 89 ? 2.202 4.175 7.270 1.00 90.81 89 ILE A O 1
ATOM 737 N N . ASN A 1 90 ? 1.384 6.272 7.176 1.00 88.44 90 ASN A N 1
A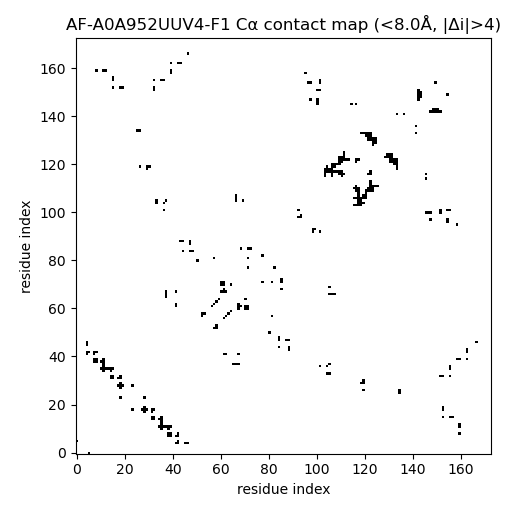TOM 738 C CA . ASN A 1 90 ? 2.635 6.874 6.713 1.00 88.44 90 ASN A CA 1
ATOM 739 C C . ASN A 1 90 ? 3.791 6.575 7.674 1.00 88.44 90 ASN A C 1
ATOM 741 O O . ASN A 1 90 ? 4.882 6.246 7.222 1.00 88.44 90 ASN A O 1
ATOM 745 N N . SER A 1 91 ? 3.540 6.623 8.987 1.00 88.62 91 SER A N 1
ATOM 746 C CA . SER A 1 91 ? 4.537 6.280 10.001 1.00 88.62 91 SER A CA 1
ATOM 747 C C . SER A 1 91 ? 4.939 4.806 9.968 1.00 88.62 91 SER A C 1
ATOM 749 O O . SER A 1 91 ? 6.105 4.504 10.184 1.00 88.62 91 SER A O 1
ATOM 751 N N . GLU A 1 92 ? 4.015 3.871 9.734 1.00 88.38 92 GLU A N 1
ATOM 752 C CA . GLU A 1 92 ? 4.383 2.454 9.602 1.00 88.38 92 GLU A CA 1
ATOM 753 C C . GLU A 1 92 ? 5.162 2.212 8.307 1.00 88.38 92 GLU A C 1
ATOM 755 O O . GLU A 1 92 ? 6.178 1.518 8.325 1.00 88.38 92 GLU A O 1
ATOM 760 N N . LEU A 1 93 ? 4.744 2.823 7.195 1.00 84.44 93 LEU A N 1
ATOM 761 C CA . LEU A 1 93 ? 5.451 2.710 5.919 1.00 84.44 93 LEU A CA 1
ATOM 762 C C . LEU A 1 93 ? 6.856 3.311 5.991 1.00 84.44 93 LEU A C 1
ATOM 764 O O . LEU A 1 93 ? 7.785 2.699 5.477 1.00 84.44 93 LEU A O 1
ATOM 768 N N . SER A 1 94 ? 7.047 4.439 6.682 1.00 83.06 94 SER A N 1
ATOM 769 C CA . SER A 1 94 ? 8.365 5.067 6.835 1.00 83.06 94 SER A CA 1
ATOM 770 C C . SER A 1 94 ? 9.356 4.240 7.657 1.00 83.06 94 SER A C 1
ATOM 772 O O . SER A 1 94 ? 10.549 4.513 7.608 1.00 83.06 94 SER A O 1
ATOM 774 N N . THR A 1 95 ? 8.890 3.242 8.420 1.00 82.31 95 THR A N 1
ATOM 775 C CA . THR A 1 95 ? 9.780 2.308 9.142 1.00 82.31 95 THR A CA 1
ATOM 776 C C . THR A 1 95 ? 10.331 1.191 8.259 1.00 82.31 95 THR A C 1
ATOM 778 O O . THR A 1 95 ? 11.161 0.406 8.715 1.00 82.31 95 THR A O 1
ATOM 781 N N . LEU A 1 96 ? 9.852 1.080 7.019 1.00 76.69 96 LEU A N 1
ATOM 782 C CA . LEU A 1 96 ? 10.332 0.096 6.061 1.00 76.69 96 LEU A CA 1
ATOM 783 C C . LEU A 1 96 ? 11.523 0.660 5.295 1.00 76.69 96 LEU A C 1
ATOM 785 O O . LEU A 1 96 ? 11.443 1.748 4.718 1.00 76.69 96 LEU A O 1
ATOM 789 N N . ASP A 1 97 ? 12.585 -0.137 5.193 1.00 65.19 97 ASP A N 1
ATOM 790 C CA . ASP A 1 97 ? 13.605 0.074 4.171 1.00 65.19 97 ASP A CA 1
ATOM 791 C C . ASP A 1 97 ? 12.888 0.152 2.809 1.00 65.19 97 ASP A C 1
ATOM 793 O O . ASP A 1 97 ? 12.138 -0.765 2.453 1.00 65.19 97 ASP A O 1
ATOM 797 N N . ASN A 1 98 ? 13.101 1.239 2.059 1.00 68.00 98 ASN A N 1
ATOM 798 C CA . ASN A 1 98 ? 12.457 1.551 0.769 1.00 68.00 98 ASN A CA 1
ATOM 799 C C . ASN A 1 98 ? 11.031 2.137 0.823 1.00 68.00 98 ASN A C 1
ATOM 801 O O . ASN A 1 98 ? 10.288 2.028 -0.155 1.00 68.00 98 ASN A O 1
ATOM 805 N N . ALA A 1 99 ? 10.646 2.816 1.908 1.00 66.25 99 ALA A N 1
ATOM 806 C CA . ALA A 1 99 ? 9.375 3.550 1.991 1.00 66.25 99 ALA A CA 1
ATOM 807 C C . ALA A 1 99 ? 9.103 4.456 0.768 1.00 66.25 99 ALA A C 1
ATOM 809 O O . ALA A 1 99 ? 7.987 4.488 0.256 1.00 66.25 99 ALA A O 1
ATOM 810 N N . GLY A 1 100 ? 10.137 5.137 0.256 1.00 65.00 100 GLY A N 1
ATOM 811 C CA . GLY A 1 100 ? 10.030 5.997 -0.926 1.00 65.00 100 GLY A CA 1
ATOM 812 C C . GLY A 1 100 ? 9.629 5.250 -2.202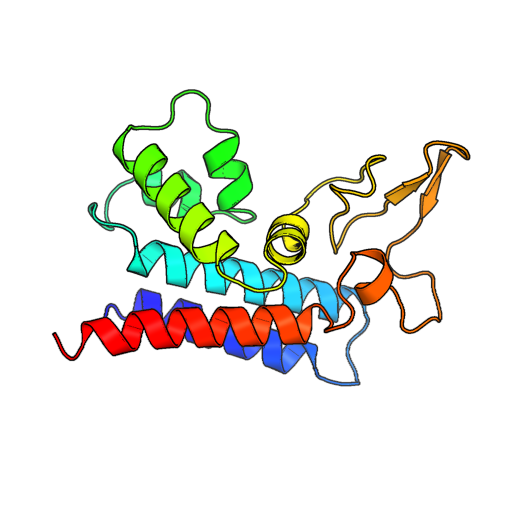 1.00 65.00 100 GLY A C 1
ATOM 813 O O . GLY A 1 100 ? 8.855 5.775 -2.993 1.00 65.00 100 GLY A O 1
ATOM 814 N N . LEU A 1 101 ? 10.084 4.008 -2.382 1.00 67.88 101 LEU A N 1
ATOM 815 C CA . LEU A 1 101 ? 9.689 3.168 -3.513 1.00 67.88 101 LEU A CA 1
ATOM 816 C C . LEU A 1 101 ? 8.238 2.709 -3.388 1.00 67.88 101 LEU A C 1
ATOM 818 O O . LEU A 1 101 ? 7.484 2.782 -4.350 1.00 67.88 101 LEU A O 1
ATOM 822 N N . LEU A 1 102 ? 7.839 2.255 -2.198 1.00 69.38 102 LEU A N 1
ATOM 823 C CA . LEU A 1 102 ? 6.475 1.790 -1.944 1.00 69.38 102 LEU A CA 1
ATOM 824 C C . LEU A 1 102 ? 5.451 2.905 -2.197 1.00 69.38 102 LEU A C 1
ATOM 826 O O . LEU A 1 102 ? 4.423 2.661 -2.817 1.00 69.38 102 LEU A O 1
ATOM 830 N N . LEU A 1 103 ? 5.770 4.146 -1.823 1.00 66.06 103 LEU A N 1
ATOM 831 C CA . LEU A 1 103 ? 4.927 5.310 -2.115 1.00 66.06 103 LEU A CA 1
ATOM 832 C C . LEU A 1 103 ? 4.836 5.638 -3.620 1.00 66.06 103 LEU A C 1
ATOM 834 O O . LEU A 1 103 ? 3.838 6.205 -4.051 1.00 66.06 103 LEU A O 1
ATOM 838 N N . ARG A 1 104 ? 5.834 5.255 -4.429 1.00 65.00 104 ARG A N 1
ATOM 839 C CA . ARG A 1 104 ? 5.885 5.494 -5.887 1.00 65.00 104 ARG A CA 1
ATOM 840 C C . ARG A 1 104 ? 5.206 4.413 -6.726 1.00 65.00 104 ARG A C 1
ATOM 842 O O . ARG A 1 104 ? 4.864 4.665 -7.880 1.00 65.00 104 ARG A O 1
ATOM 849 N N . VAL A 1 105 ? 4.969 3.225 -6.163 1.00 64.56 105 VAL A N 1
ATOM 850 C CA . VAL A 1 105 ? 4.209 2.152 -6.838 1.00 64.56 105 VAL A CA 1
ATOM 851 C C . VAL A 1 105 ? 2.797 2.624 -7.210 1.00 64.56 105 VAL A C 1
ATOM 853 O O . VAL A 1 105 ? 2.224 2.132 -8.179 1.00 64.56 105 VAL A O 1
ATOM 856 N N . ASP A 1 106 ? 2.278 3.618 -6.487 1.00 57.34 106 ASP A N 1
ATOM 857 C CA . ASP A 1 106 ? 0.916 4.131 -6.619 1.00 57.34 106 ASP A CA 1
ATOM 858 C C . ASP A 1 106 ? 0.748 5.298 -7.607 1.00 57.34 106 ASP A C 1
ATOM 860 O O . ASP A 1 106 ? -0.362 5.779 -7.810 1.00 57.34 106 ASP A O 1
ATOM 864 N N . GLY A 1 107 ? 1.816 5.775 -8.259 1.00 61.50 107 GLY A N 1
ATOM 865 C CA . GLY A 1 107 ? 1.686 6.883 -9.209 1.00 61.50 107 GLY A CA 1
ATOM 866 C C . GLY A 1 107 ? 0.734 6.530 -10.364 1.00 61.50 107 GLY A C 1
ATOM 867 O O . GLY A 1 107 ? 0.863 5.469 -10.977 1.00 61.50 107 GLY A O 1
ATOM 868 N N . THR A 1 108 ? -0.219 7.408 -10.688 1.00 57.97 108 THR A N 1
ATOM 869 C CA . THR A 1 108 ? -1.261 7.146 -11.705 1.00 57.97 108 THR A CA 1
ATOM 870 C C . THR A 1 108 ? -1.158 7.989 -12.980 1.00 57.97 108 THR A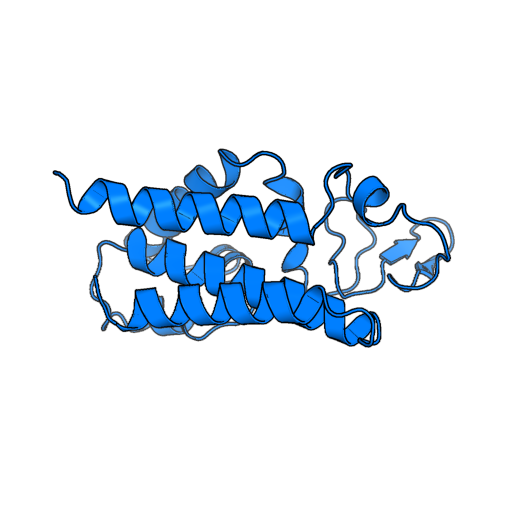 C 1
ATOM 872 O O . THR A 1 108 ? -1.971 7.817 -13.889 1.00 57.97 108 THR A O 1
ATOM 875 N N . SER A 1 109 ? -0.135 8.842 -13.081 1.00 59.59 109 SER A N 1
ATOM 876 C CA . SER A 1 109 ? 0.088 9.748 -14.213 1.00 59.59 109 SER A CA 1
ATOM 877 C C . SER A 1 109 ? 1.565 9.779 -14.624 1.00 59.59 109 SER A C 1
ATOM 879 O O . SER A 1 109 ? 2.432 9.599 -13.764 1.00 59.59 109 SER A O 1
ATOM 881 N N . PRO A 1 110 ? 1.877 10.040 -15.908 1.00 65.94 110 PRO A N 1
ATOM 882 C CA . PRO A 1 110 ? 3.229 10.392 -16.333 1.00 65.94 110 PRO A CA 1
ATOM 883 C C . PRO A 1 110 ? 3.757 11.602 -15.555 1.00 65.94 110 PRO A C 1
ATOM 885 O O . PRO A 1 110 ? 2.995 12.518 -15.242 1.00 65.94 110 PRO A O 1
ATOM 888 N N . THR A 1 111 ? 5.055 11.627 -15.265 1.00 64.50 111 THR A N 1
ATOM 889 C CA . THR A 1 111 ? 5.693 12.729 -14.528 1.00 64.50 111 THR A CA 1
ATOM 890 C C . THR A 1 111 ? 7.038 13.105 -15.139 1.00 64.50 111 THR A C 1
ATOM 892 O O . THR A 1 111 ? 7.714 12.263 -15.731 1.00 64.50 111 THR A O 1
ATOM 895 N N . THR A 1 112 ? 7.422 14.370 -14.977 1.00 61.16 112 THR A N 1
ATOM 896 C CA . THR A 1 112 ? 8.763 14.900 -15.274 1.00 61.16 112 THR A CA 1
ATOM 897 C C . THR A 1 112 ? 9.677 14.904 -14.047 1.00 61.16 112 THR A C 1
ATOM 899 O O . THR A 1 112 ? 10.887 15.100 -14.170 1.00 61.16 112 THR A O 1
ATOM 902 N N . ASN A 1 113 ? 9.133 14.667 -12.849 1.00 60.62 113 ASN A N 1
ATOM 903 C CA . ASN A 1 113 ? 9.905 14.576 -11.617 1.00 60.62 113 ASN A CA 1
ATOM 904 C C . ASN A 1 113 ? 10.335 13.125 -11.375 1.00 60.62 113 ASN A C 1
ATOM 906 O O . ASN A 1 113 ? 9.502 12.258 -11.109 1.00 60.62 113 ASN A O 1
ATOM 910 N N . ARG A 1 114 ? 11.649 12.864 -11.407 1.00 56.31 114 ARG A N 1
ATOM 911 C CA . ARG A 1 114 ? 12.227 11.528 -11.157 1.00 56.31 114 ARG A CA 1
ATOM 912 C C . ARG A 1 114 ? 11.800 10.940 -9.807 1.00 56.31 114 ARG A C 1
ATOM 914 O O . ARG A 1 114 ? 11.713 9.724 -9.665 1.00 56.31 114 ARG A O 1
ATOM 921 N N . SER A 1 115 ? 11.501 11.796 -8.830 1.00 53.91 115 SER A N 1
ATOM 922 C CA . SER A 1 115 ? 11.064 11.380 -7.497 1.00 53.91 115 SER A CA 1
ATOM 923 C C . SER A 1 115 ? 9.591 10.974 -7.403 1.00 53.91 115 SER A C 1
ATOM 925 O O . SER A 1 115 ? 9.209 10.408 -6.381 1.00 53.91 115 SER A O 1
ATOM 927 N N . ASP A 1 116 ? 8.797 11.207 -8.450 1.00 55.91 116 ASP A N 1
ATOM 928 C CA . ASP A 1 116 ? 7.355 10.916 -8.486 1.00 55.91 116 ASP A CA 1
ATOM 929 C C . ASP A 1 116 ? 7.023 9.808 -9.504 1.00 55.91 116 ASP A C 1
ATOM 931 O O . ASP A 1 116 ? 5.858 9.573 -9.827 1.00 55.91 116 ASP A O 1
ATOM 935 N N . VAL A 1 117 ? 8.050 9.159 -10.074 1.00 56.00 117 VAL A N 1
ATOM 936 C CA . VAL A 1 117 ? 7.902 8.186 -11.165 1.00 56.00 117 VAL A CA 1
ATOM 937 C C . VAL A 1 117 ? 7.077 6.996 -10.707 1.00 56.00 117 VAL A C 1
ATOM 939 O O . VAL A 1 117 ? 7.496 6.217 -9.850 1.00 56.00 117 VAL A O 1
ATOM 942 N N . SER A 1 118 ? 5.924 6.828 -11.349 1.00 62.81 118 SER A N 1
ATOM 943 C CA . SER A 1 118 ? 5.115 5.628 -11.217 1.00 62.81 118 SER A CA 1
ATOM 944 C C . SER A 1 118 ? 5.838 4.412 -11.778 1.00 62.81 118 SER A C 1
ATOM 946 O O . SER A 1 118 ? 6.430 4.457 -12.854 1.00 62.81 118 SER A O 1
ATOM 948 N N . TYR A 1 119 ? 5.675 3.277 -11.110 1.00 62.19 119 TYR A N 1
ATOM 949 C CA . TYR A 1 119 ? 6.115 1.983 -11.623 1.00 62.19 119 TYR A CA 1
ATOM 950 C C . TYR A 1 119 ? 5.395 1.552 -12.927 1.00 62.19 119 TYR A C 1
ATOM 952 O O . TYR A 1 119 ? 5.876 0.675 -13.650 1.00 62.19 119 TYR A O 1
ATOM 960 N N . ARG A 1 120 ? 4.245 2.164 -13.259 1.00 60.09 120 ARG A N 1
ATOM 961 C CA . ARG A 1 120 ? 3.397 1.801 -14.410 1.00 60.09 120 ARG A CA 1
ATOM 962 C C . ARG A 1 120 ? 3.388 2.826 -15.546 1.00 60.09 120 ARG A C 1
ATOM 964 O O . ARG A 1 120 ? 3.162 2.430 -16.689 1.00 60.09 120 ARG A O 1
ATOM 971 N N . TYR A 1 121 ? 3.601 4.109 -15.259 1.00 63.34 121 TYR A N 1
ATOM 972 C CA . TYR A 1 121 ? 3.441 5.175 -16.254 1.00 63.34 121 TYR A CA 1
ATOM 973 C C . TYR A 1 121 ? 4.783 5.685 -16.792 1.00 63.34 121 TYR A C 1
ATOM 975 O O . TYR A 1 121 ? 5.777 5.659 -16.068 1.00 63.34 121 TYR A O 1
ATOM 983 N N . PRO A 1 122 ? 4.826 6.148 -18.055 1.00 62.16 122 PRO A N 1
ATOM 984 C CA . PRO A 1 122 ? 6.036 6.705 -18.646 1.00 62.16 122 PRO A CA 1
ATOM 985 C C . PRO A 1 122 ? 6.592 7.906 -17.880 1.00 62.16 122 PRO A C 1
ATOM 987 O O . PRO A 1 122 ? 5.835 8.749 -17.394 1.00 62.16 122 PRO A O 1
ATOM 990 N N . PHE A 1 123 ? 7.918 8.007 -17.827 1.00 67.25 123 PHE A N 1
ATOM 991 C CA . PHE A 1 123 ? 8.607 9.225 -17.408 1.00 67.25 123 PHE A CA 1
ATOM 992 C C . PHE A 1 123 ? 8.752 10.153 -18.613 1.00 67.25 123 PHE A C 1
ATOM 994 O O . PHE A 1 123 ? 9.052 9.696 -19.714 1.00 67.25 123 PHE A O 1
ATOM 1001 N N . ILE A 1 124 ? 8.539 11.451 -18.417 1.00 69.44 124 ILE A N 1
ATOM 1002 C CA . ILE A 1 124 ? 8.773 12.452 -19.457 1.00 69.44 124 ILE A CA 1
ATOM 1003 C C . ILE A 1 124 ? 10.104 13.123 -19.143 1.00 69.44 124 ILE A C 1
ATOM 1005 O O . ILE A 1 124 ? 10.231 13.813 -18.132 1.00 69.44 124 ILE A O 1
ATOM 1009 N N . ASP A 1 125 ? 11.100 12.928 -20.002 1.00 64.25 125 ASP A N 1
ATOM 1010 C CA . ASP A 1 125 ? 12.380 13.612 -19.856 1.00 64.25 125 ASP A CA 1
ATOM 1011 C C . ASP A 1 125 ? 12.181 15.122 -20.031 1.00 64.25 125 ASP A C 1
ATOM 1013 O O . ASP A 1 125 ? 11.807 15.600 -21.100 1.00 64.25 125 ASP A O 1
ATOM 1017 N N . SER A 1 126 ? 12.441 15.890 -18.974 1.00 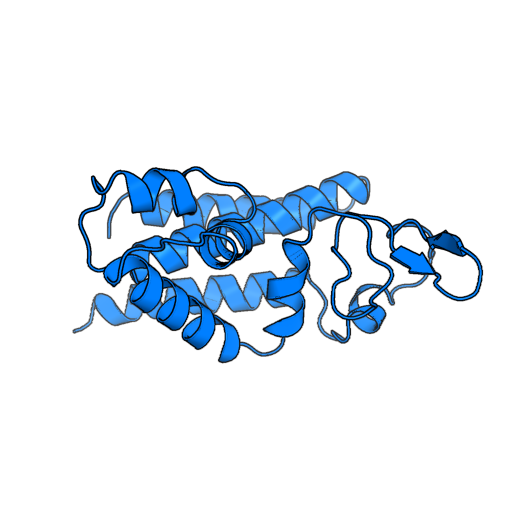65.75 126 SER A N 1
ATOM 1018 C CA . SER A 1 126 ? 12.280 17.344 -18.976 1.00 65.75 126 SER A CA 1
ATOM 1019 C C . SER A 1 126 ? 13.254 18.075 -19.906 1.00 65.75 126 SER A C 1
ATOM 1021 O O . SER A 1 126 ? 13.015 19.235 -20.226 1.00 65.75 126 SER A O 1
ATOM 1023 N N . GLN A 1 127 ? 14.362 17.442 -20.302 1.00 69.75 127 GLN A N 1
ATOM 1024 C CA . GLN A 1 127 ? 15.375 18.031 -21.183 1.00 69.75 127 GLN A CA 1
ATOM 1025 C C . GLN A 1 127 ? 15.078 17.766 -22.660 1.00 69.75 127 GLN A C 1
ATOM 1027 O O . GLN A 1 127 ? 15.308 18.637 -23.494 1.00 69.75 127 GLN A O 1
ATOM 1032 N N . THR A 1 128 ? 14.566 16.577 -22.985 1.00 76.25 128 THR A N 1
ATOM 1033 C CA . THR A 1 128 ? 14.334 16.154 -24.377 1.00 76.25 128 THR A CA 1
ATOM 1034 C C . THR A 1 128 ? 12.857 16.119 -24.771 1.00 76.25 128 THR A C 1
ATOM 1036 O O . THR A 1 128 ? 12.543 16.031 -25.954 1.00 76.25 128 THR A O 1
ATOM 1039 N N . GLY A 1 129 ? 11.938 16.177 -23.803 1.00 70.25 129 GLY A N 1
ATOM 1040 C CA . GLY A 1 129 ? 10.499 15.985 -24.009 1.00 70.25 129 GLY A CA 1
ATOM 1041 C C . GLY A 1 129 ? 10.105 14.539 -24.331 1.00 70.25 129 GLY A C 1
ATOM 1042 O O . GLY A 1 129 ? 8.939 14.273 -24.618 1.00 70.25 129 GLY A O 1
ATOM 1043 N N . SER A 1 130 ? 11.059 13.604 -24.299 1.00 70.56 130 SER A N 1
ATOM 1044 C CA . SER A 1 130 ? 10.844 12.220 -24.717 1.00 70.56 130 SER A CA 1
ATOM 1045 C C . SER A 1 130 ? 10.021 11.444 -23.694 1.00 70.56 130 SER A C 1
ATOM 1047 O O . SER A 1 130 ? 10.264 11.522 -22.487 1.00 70.56 130 SER A O 1
ATOM 1049 N N . VAL A 1 131 ? 9.074 10.647 -24.191 1.00 66.00 131 VAL A N 1
ATOM 1050 C CA . VAL A 1 131 ? 8.331 9.675 -23.385 1.00 66.00 131 VAL A CA 1
ATOM 1051 C C . VAL A 1 131 ? 9.208 8.444 -23.202 1.00 66.00 131 VAL A C 1
ATOM 1053 O O . VAL A 1 131 ? 9.397 7.660 -24.128 1.00 66.00 131 VAL A O 1
ATOM 1056 N N . ILE A 1 132 ? 9.730 8.266 -21.996 1.00 63.06 132 ILE A N 1
ATOM 1057 C CA . ILE A 1 132 ? 10.492 7.085 -21.611 1.00 63.06 132 ILE A CA 1
ATOM 1058 C C . ILE A 1 132 ? 9.493 6.065 -21.077 1.00 63.06 132 ILE A C 1
ATOM 1060 O O . ILE A 1 132 ? 8.986 6.183 -19.955 1.00 63.06 132 ILE A O 1
ATOM 1064 N N . ALA A 1 133 ? 9.160 5.079 -21.915 1.00 54.56 133 ALA A N 1
ATOM 1065 C CA . ALA A 1 133 ? 8.341 3.957 -21.491 1.00 54.56 133 ALA A CA 1
ATOM 1066 C C . ALA A 1 133 ? 9.062 3.234 -20.345 1.00 54.56 133 ALA A C 1
ATOM 1068 O O . ALA A 1 133 ? 10.260 2.968 -20.443 1.00 54.56 133 ALA A O 1
ATOM 1069 N N . PRO A 1 134 ? 8.358 2.845 -19.273 1.00 54.97 134 PRO A N 1
ATOM 1070 C CA . PRO A 1 134 ? 9.026 2.261 -18.120 1.00 54.97 134 PRO A CA 1
ATOM 1071 C C . PRO A 1 134 ? 9.564 0.841 -18.423 1.00 54.97 134 PRO A C 1
ATOM 1073 O O . PRO A 1 134 ? 10.097 0.198 -17.528 1.00 54.97 134 PRO A O 1
ATOM 1076 N N . VAL A 1 135 ? 9.358 0.305 -19.638 1.00 46.38 135 VAL A N 1
ATOM 1077 C CA . VAL A 1 135 ? 9.723 -1.052 -20.104 1.00 46.38 135 VAL A CA 1
ATOM 1078 C C . VAL A 1 135 ? 10.955 -1.046 -21.025 1.00 46.38 135 VAL A C 1
ATOM 1080 O O . VAL A 1 135 ? 11.487 -2.111 -21.310 1.00 46.38 135 VAL A O 1
ATOM 1083 N N . ASP A 1 136 ? 11.440 0.108 -21.488 1.00 43.50 136 ASP A N 1
ATOM 1084 C CA . ASP A 1 136 ? 12.337 0.139 -22.656 1.00 43.50 136 ASP A CA 1
ATOM 1085 C C . ASP A 1 136 ? 13.832 0.009 -22.349 1.00 43.50 136 ASP A C 1
ATOM 1087 O O . ASP A 1 136 ? 14.669 0.526 -23.084 1.00 43.50 136 ASP A O 1
ATOM 1091 N N . ILE A 1 137 ? 14.203 -0.687 -21.272 1.00 40.41 137 ILE A N 1
ATOM 1092 C CA . ILE A 1 137 ? 15.597 -1.088 -21.136 1.00 40.41 137 ILE A CA 1
ATOM 1093 C C . ILE A 1 137 ? 15.701 -2.578 -20.865 1.00 40.41 137 ILE A C 1
ATOM 1095 O O . ILE A 1 137 ? 15.287 -3.097 -19.832 1.00 40.41 137 ILE A O 1
ATOM 1099 N N . SER A 1 138 ? 16.359 -3.239 -21.808 1.00 42.06 138 SER A N 1
ATOM 1100 C CA . SER A 1 138 ? 17.088 -4.493 -21.674 1.00 42.06 138 SER A CA 1
ATOM 1101 C C . SER A 1 138 ? 18.210 -4.434 -20.615 1.00 42.06 138 SER A C 1
ATOM 1103 O O . SER A 1 138 ? 19.274 -5.010 -20.820 1.00 42.06 138 SER A O 1
ATOM 1105 N N . THR A 1 139 ? 18.023 -3.700 -19.517 1.00 46.66 139 THR A N 1
ATOM 1106 C CA . THR A 1 139 ? 18.965 -3.608 -18.400 1.00 46.66 139 THR A CA 1
ATOM 1107 C C . THR A 1 139 ? 18.216 -3.864 -17.112 1.00 46.66 139 THR A C 1
ATOM 1109 O O . THR A 1 139 ? 17.184 -3.247 -16.843 1.00 46.66 139 THR A O 1
ATOM 1112 N N . ASP A 1 140 ? 18.807 -4.716 -16.296 1.00 49.50 140 ASP A N 1
ATOM 1113 C CA . ASP A 1 140 ? 18.382 -5.169 -14.976 1.00 49.50 140 ASP A CA 1
ATOM 1114 C C . ASP A 1 140 ? 18.254 -4.060 -13.896 1.00 49.50 140 ASP A C 1
ATOM 1116 O O . ASP A 1 140 ? 18.234 -4.353 -12.705 1.00 49.50 140 ASP A O 1
ATOM 1120 N N . ASP A 1 141 ? 18.124 -2.784 -14.278 1.00 54.31 141 ASP A N 1
ATOM 1121 C CA . ASP A 1 141 ? 18.399 -1.619 -13.425 1.00 54.31 141 ASP A CA 1
ATOM 1122 C C . ASP A 1 141 ? 17.206 -0.675 -13.190 1.00 54.31 141 ASP A C 1
ATOM 1124 O O . ASP A 1 141 ? 17.377 0.387 -12.599 1.00 54.31 141 ASP A O 1
ATOM 1128 N N . TRP A 1 142 ? 15.969 -1.009 -13.582 1.00 54.12 142 TRP A N 1
ATOM 1129 C CA . TRP A 1 142 ? 14.818 -0.134 -13.267 1.00 54.12 142 TRP A CA 1
ATOM 1130 C C . TRP A 1 142 ? 14.578 0.003 -11.754 1.00 54.12 142 TRP A C 1
ATOM 1132 O O . TRP A 1 142 ? 14.263 1.080 -11.244 1.00 54.12 142 TRP A O 1
ATOM 1142 N N . ASP A 1 143 ? 14.787 -1.088 -11.021 1.00 54.84 143 ASP A N 1
ATOM 1143 C CA . ASP A 1 143 ? 14.744 -1.089 -9.563 1.00 54.84 143 ASP A CA 1
ATOM 1144 C C . ASP A 1 143 ? 15.852 -0.183 -8.976 1.00 54.84 143 ASP A C 1
ATOM 1146 O O . ASP A 1 143 ? 15.580 0.628 -8.084 1.00 54.84 143 ASP A O 1
ATOM 1150 N N . ALA A 1 144 ? 17.063 -0.215 -9.549 1.00 54.00 144 ALA A N 1
ATOM 1151 C CA . ALA A 1 144 ? 18.165 0.684 -9.202 1.00 54.00 144 ALA A CA 1
ATOM 1152 C C . ALA A 1 144 ? 17.868 2.153 -9.569 1.00 54.00 144 ALA A C 1
ATOM 1154 O O . ALA A 1 144 ? 18.135 3.054 -8.774 1.00 54.00 144 ALA A O 1
ATOM 1155 N N . TYR A 1 145 ? 17.229 2.407 -10.716 1.00 50.88 145 TYR A N 1
ATOM 1156 C CA . TYR A 1 145 ? 16.806 3.737 -11.170 1.00 50.88 145 TYR A CA 1
ATOM 1157 C C . TYR A 1 145 ? 15.801 4.389 -10.210 1.00 50.88 145 TYR A C 1
ATOM 1159 O O . TYR A 1 145 ? 15.854 5.597 -9.975 1.00 50.88 145 TYR A O 1
ATOM 1167 N N . GLN A 1 146 ? 14.918 3.601 -9.588 1.00 55.69 146 GLN A N 1
ATOM 1168 C CA . GLN A 1 146 ? 14.011 4.093 -8.545 1.00 55.69 146 GLN A CA 1
ATOM 1169 C C . GLN A 1 146 ? 14.674 4.222 -7.158 1.00 55.69 146 GLN A C 1
ATOM 1171 O O . GLN A 1 146 ? 13.995 4.586 -6.191 1.00 55.69 146 GLN A O 1
ATOM 1176 N N . GLY A 1 147 ? 15.988 3.984 -7.061 1.00 53.47 147 GLY A N 1
ATOM 1177 C CA . GLY A 1 147 ? 16.773 4.061 -5.829 1.00 53.47 147 GLY A CA 1
ATOM 1178 C C . GLY A 1 147 ? 16.658 2.815 -4.951 1.00 53.47 147 GLY A C 1
ATOM 1179 O O . GLY A 1 147 ? 16.826 2.918 -3.738 1.00 53.47 147 GLY A O 1
ATOM 1180 N N . ASN A 1 148 ? 16.322 1.657 -5.530 1.00 58.25 148 ASN A N 1
ATOM 1181 C CA . ASN A 1 148 ? 16.160 0.406 -4.802 1.00 58.25 148 ASN A CA 1
ATOM 1182 C C . ASN A 1 148 ? 16.969 -0.747 -5.415 1.00 58.25 148 ASN A C 1
ATOM 1184 O O . ASN A 1 148 ? 16.462 -1.534 -6.209 1.00 58.25 148 ASN A O 1
ATOM 1188 N N . GLU A 1 149 ? 18.181 -0.951 -4.911 1.00 58.28 149 GLU A N 1
ATOM 1189 C CA . GLU A 1 149 ? 19.030 -2.103 -5.255 1.00 58.28 149 GLU A CA 1
ATOM 1190 C C . GLU A 1 149 ? 18.401 -3.470 -4.883 1.00 58.28 149 GLU A C 1
ATOM 1192 O O . GLU A 1 149 ? 18.860 -4.522 -5.320 1.00 58.28 149 GLU A O 1
ATOM 1197 N N . MET A 1 150 ? 17.344 -3.495 -4.057 1.00 67.31 150 MET A N 1
ATOM 1198 C CA . MET A 1 150 ? 16.693 -4.722 -3.574 1.00 67.31 150 MET A CA 1
ATOM 1199 C C . MET A 1 150 ? 15.640 -5.290 -4.537 1.00 67.31 150 MET A C 1
ATOM 1201 O O . MET A 1 150 ? 15.312 -6.478 -4.454 1.00 67.31 150 MET A O 1
ATOM 1205 N N . GLY A 1 151 ? 15.066 -4.432 -5.374 1.00 74.62 151 GLY A N 1
ATOM 1206 C CA . GLY A 1 151 ? 13.952 -4.722 -6.268 1.00 74.62 151 GLY A CA 1
ATOM 1207 C C . GLY A 1 151 ? 12.539 -4.618 -5.685 1.00 74.62 151 GLY A C 1
ATOM 1208 O O . GLY A 1 151 ? 12.302 -4.915 -4.507 1.00 74.62 151 GLY A O 1
ATOM 1209 N N . VAL A 1 152 ? 11.573 -4.175 -6.504 1.00 78.25 152 VAL A N 1
ATOM 1210 C CA . VAL A 1 152 ? 10.184 -3.868 -6.080 1.00 78.25 152 VAL A CA 1
ATOM 1211 C C . VAL A 1 152 ? 9.463 -5.088 -5.504 1.00 78.25 152 VAL A C 1
ATOM 1213 O O . VAL A 1 152 ? 8.838 -5.002 -4.445 1.00 78.25 152 VAL A O 1
ATOM 1216 N N . ALA A 1 153 ? 9.608 -6.260 -6.125 1.00 83.31 153 ALA A N 1
ATOM 1217 C CA . ALA A 1 153 ? 8.995 -7.494 -5.625 1.00 83.31 153 ALA A CA 1
ATOM 1218 C C . ALA A 1 153 ? 9.489 -7.865 -4.215 1.00 83.31 153 ALA A C 1
ATOM 1220 O O . ALA A 1 153 ? 8.721 -8.343 -3.376 1.00 83.31 153 ALA A O 1
ATOM 1221 N N . ARG A 1 154 ? 10.773 -7.631 -3.927 1.00 83.19 154 ARG A N 1
ATOM 1222 C CA . ARG A 1 154 ? 11.374 -7.927 -2.622 1.00 83.19 154 ARG A CA 1
ATOM 1223 C C . ARG A 1 154 ? 10.999 -6.875 -1.576 1.00 83.19 154 ARG A C 1
ATOM 1225 O O . ARG A 1 154 ? 10.755 -7.242 -0.424 1.00 83.19 154 ARG A O 1
ATOM 1232 N N . ALA A 1 155 ? 10.875 -5.607 -1.971 1.00 84.06 155 ALA A N 1
ATOM 1233 C CA . ALA A 1 155 ? 10.342 -4.547 -1.114 1.00 84.06 155 ALA A CA 1
ATOM 1234 C C . ALA A 1 155 ? 8.892 -4.844 -0.687 1.00 84.06 155 ALA A C 1
ATOM 1236 O O . ALA A 1 155 ? 8.587 -4.828 0.509 1.00 84.06 155 ALA A O 1
ATOM 1237 N N . ILE A 1 156 ? 8.026 -5.227 -1.633 1.00 88.44 156 ILE A N 1
ATOM 1238 C CA . ILE A 1 156 ? 6.644 -5.643 -1.345 1.00 88.44 156 ILE A CA 1
ATOM 1239 C C . ILE A 1 156 ? 6.632 -6.888 -0.452 1.00 88.44 156 ILE A C 1
ATOM 1241 O O . ILE A 1 156 ? 5.872 -6.949 0.513 1.00 88.44 156 ILE A O 1
ATOM 1245 N N . GLU A 1 157 ? 7.501 -7.873 -0.696 1.00 91.62 157 GLU A N 1
ATOM 1246 C CA . GLU A 1 157 ? 7.577 -9.057 0.163 1.00 91.62 157 GLU A CA 1
ATOM 1247 C C . GLU A 1 157 ? 7.892 -8.703 1.625 1.00 91.62 157 GLU A C 1
ATOM 1249 O O . GLU A 1 157 ? 7.238 -9.221 2.540 1.00 91.62 157 GLU A O 1
ATOM 1254 N N . ARG A 1 158 ? 8.884 -7.831 1.852 1.00 89.38 158 ARG A N 1
ATOM 1255 C CA . ARG A 1 158 ? 9.252 -7.349 3.193 1.00 89.38 158 ARG A CA 1
ATOM 1256 C C . ARG A 1 158 ? 8.109 -6.578 3.838 1.00 89.38 158 ARG A C 1
ATOM 1258 O O . ARG A 1 158 ? 7.796 -6.829 5.003 1.00 89.38 158 ARG A O 1
ATOM 1265 N N . PHE A 1 159 ? 7.456 -5.705 3.077 1.00 91.38 159 PHE A N 1
ATOM 1266 C CA . PHE A 1 159 ? 6.271 -4.985 3.524 1.00 91.38 159 PHE A CA 1
ATOM 1267 C C . PHE A 1 159 ? 5.170 -5.946 3.992 1.00 91.38 159 PHE A C 1
ATOM 1269 O O . PHE A 1 159 ? 4.725 -5.860 5.136 1.00 91.38 159 PHE A O 1
ATOM 1276 N N . LEU A 1 160 ? 4.785 -6.928 3.173 1.00 93.75 160 LEU A N 1
ATOM 1277 C CA . LEU A 1 160 ? 3.751 -7.898 3.545 1.00 93.75 160 LEU A CA 1
ATOM 1278 C C . LEU A 1 160 ? 4.144 -8.709 4.792 1.00 93.75 160 LEU A C 1
ATOM 1280 O O . LEU A 1 160 ? 3.308 -8.922 5.672 1.00 93.75 160 LEU A O 1
ATOM 1284 N N . LYS A 1 161 ? 5.425 -9.090 4.936 1.00 92.62 161 LYS A N 1
ATOM 1285 C CA . LYS A 1 161 ? 5.940 -9.735 6.164 1.00 92.62 161 LYS A CA 1
ATOM 1286 C C . LYS A 1 161 ? 5.806 -8.825 7.393 1.00 92.62 161 LYS A C 1
ATOM 1288 O O . LYS A 1 161 ? 5.458 -9.302 8.476 1.00 92.62 161 LYS A O 1
ATOM 1293 N N . ARG A 1 162 ? 6.046 -7.515 7.251 1.00 90.62 162 ARG A N 1
ATOM 1294 C CA . ARG A 1 162 ? 5.839 -6.533 8.329 1.00 90.62 162 ARG A CA 1
ATOM 1295 C C . ARG A 1 162 ? 4.367 -6.446 8.726 1.00 90.62 162 ARG A C 1
ATOM 1297 O O . ARG A 1 162 ? 4.075 -6.525 9.920 1.00 90.62 162 ARG A O 1
ATOM 1304 N N . VAL A 1 163 ? 3.454 -6.341 7.759 1.00 91.12 163 VAL A N 1
ATOM 1305 C CA . VAL A 1 163 ? 2.004 -6.290 8.023 1.00 91.12 163 VAL A CA 1
ATOM 1306 C C . VAL A 1 163 ? 1.551 -7.546 8.774 1.00 91.12 163 VAL A C 1
ATOM 1308 O O . VAL A 1 163 ? 0.893 -7.450 9.810 1.00 91.12 163 VAL A O 1
ATOM 1311 N N . GLU A 1 164 ? 1.978 -8.730 8.330 1.00 91.94 164 GLU A N 1
ATOM 1312 C CA . GLU A 1 164 ? 1.697 -9.999 9.013 1.00 91.94 164 GLU A CA 1
ATOM 1313 C C . GLU A 1 164 ? 2.219 -10.027 10.457 1.00 91.94 164 GLU A C 1
ATOM 1315 O O . GLU A 1 164 ? 1.514 -10.475 11.365 1.00 91.94 164 GLU A O 1
ATOM 1320 N N . SER A 1 165 ? 3.434 -9.524 10.694 1.00 90.00 165 SER A N 1
ATOM 1321 C CA . SER A 1 165 ? 4.029 -9.437 12.034 1.00 90.00 165 SER A CA 1
ATOM 1322 C C . SER A 1 165 ? 3.221 -8.528 12.967 1.00 90.00 165 SER A C 1
ATOM 1324 O O . SER A 1 165 ? 2.904 -8.921 14.093 1.00 90.00 165 SER A O 1
ATOM 1326 N N . LEU A 1 166 ? 2.803 -7.352 12.485 1.00 86.44 166 LEU A N 1
ATOM 1327 C CA . LEU A 1 166 ? 1.957 -6.413 13.236 1.00 86.44 166 LEU A CA 1
ATOM 1328 C C . LEU A 1 166 ? 0.605 -7.026 13.630 1.00 86.44 166 LEU A C 1
ATOM 1330 O O . LEU A 1 166 ? 0.082 -6.762 14.716 1.00 86.44 166 LEU A O 1
ATOM 1334 N N . ILE A 1 167 ? 0.047 -7.873 12.766 1.00 84.56 167 ILE A N 1
ATOM 1335 C CA . ILE A 1 167 ? -1.204 -8.593 13.025 1.00 84.56 167 ILE A CA 1
ATOM 1336 C C . ILE A 1 167 ? -1.002 -9.724 14.042 1.00 84.56 167 ILE A C 1
ATOM 1338 O O . ILE A 1 167 ? -1.856 -9.933 14.907 1.00 84.56 167 ILE A O 1
ATOM 1342 N N . ARG A 1 168 ? 0.123 -10.449 13.975 1.00 83.12 168 ARG A N 1
ATOM 1343 C CA . ARG A 1 168 ? 0.443 -11.527 14.927 1.00 83.12 168 ARG A CA 1
ATOM 1344 C C . ARG A 1 168 ? 0.690 -10.998 16.340 1.00 83.12 168 ARG A C 1
ATOM 1346 O O . ARG A 1 168 ? 0.174 -11.584 17.283 1.00 83.12 168 ARG A O 1
ATOM 1353 N N . ARG A 1 169 ? 1.410 -9.881 16.496 1.00 76.00 169 ARG A N 1
ATOM 1354 C CA . ARG A 1 169 ? 1.725 -9.296 17.817 1.00 76.00 169 ARG A CA 1
ATOM 1355 C C . ARG A 1 169 ? 0.483 -8.885 18.613 1.00 76.00 169 ARG A C 1
ATOM 1357 O O . ARG A 1 169 ? 0.471 -9.033 19.823 1.00 76.00 169 ARG A O 1
ATOM 1364 N N . SER A 1 170 ? -0.593 -8.471 17.944 1.00 60.72 170 SER A N 1
ATOM 1365 C CA . SER A 1 170 ? -1.884 -8.179 18.592 1.00 60.72 170 SER A CA 1
ATOM 1366 C C . SER A 1 170 ? -2.665 -9.402 19.093 1.00 60.72 170 SER A C 1
ATOM 1368 O O . SER A 1 170 ? -3.750 -9.229 19.627 1.00 60.72 170 SER A O 1
ATOM 1370 N N . ARG A 1 171 ? -2.181 -10.632 18.875 1.00 56.25 171 ARG A N 1
ATOM 1371 C CA . ARG A 1 171 ? -2.810 -11.856 19.407 1.00 56.25 171 ARG A CA 1
ATOM 1372 C C . ARG A 1 171 ? -2.185 -12.346 20.716 1.00 56.25 171 ARG A C 1
ATOM 1374 O O . ARG A 1 171 ? -2.726 -13.273 21.302 1.00 56.25 171 ARG A O 1
ATOM 1381 N N . GLY A 1 172 ? -1.039 -11.791 21.109 1.00 46.53 172 GLY A N 1
ATOM 1382 C CA . GLY A 1 172 ? -0.293 -12.196 22.306 1.00 46.53 172 GLY A CA 1
ATOM 1383 C C . GLY A 1 172 ? -0.304 -11.163 23.436 1.00 46.53 172 GLY A C 1
ATOM 1384 O O . GLY A 1 172 ? 0.436 -11.343 24.396 1.00 46.53 172 GLY A O 1
ATOM 1385 N N . ALA A 1 173 ? -1.089 -10.094 23.293 1.00 42.41 173 ALA A N 1
ATOM 1386 C CA . ALA A 1 173 ? -1.368 -9.080 24.308 1.00 42.41 173 ALA A CA 1
ATOM 1387 C C . ALA A 1 173 ? -2.877 -9.065 24.559 1.00 42.41 173 ALA A C 1
ATOM 1389 O O . ALA A 1 173 ? -3.268 -8.843 25.721 1.00 42.41 173 ALA A O 1
#

Mean predicted aligned error: 8.33 Å

Solvent-accessible surface area (backbone atoms only — not comparable to full-atom values): 9852 Å² total; per-residue (Å²): 131,60,69,67,44,54,48,28,43,51,50,16,50,50,27,43,57,57,38,69,47,90,84,57,57,66,72,57,28,47,52,25,45,39,49,15,44,56,27,36,50,47,26,45,45,65,70,67,54,84,70,65,92,80,38,64,62,58,38,64,43,36,69,76,40,80,51,31,63,64,48,53,70,68,43,87,85,61,52,70,69,57,55,52,46,52,53,50,52,52,55,58,44,64,72,40,87,60,34,72,49,64,66,20,49,54,35,89,50,66,33,64,49,84,90,52,45,15,71,79,31,35,36,33,40,81,87,77,70,44,77,42,55,77,73,83,57,103,52,100,44,66,36,46,74,66,73,33,88,75,33,66,72,52,46,45,50,53,48,48,51,49,49,52,50,62,58,54,58,68,73,79,115

Sequence (173 aa):
MSDELKAWLRQARADLEASRQTVLAECHRRYLLQQAYEKGVKALGLRLWRGSLADADFRRLFLHRHDPLSRLQAEADLAKALRIFLRQINSELSTLDNAGLLLRVDGTSPTTNRSDVSYRYPFIDSQTGSVIAPVDISTDDWDAYQGNEMGVARAIERFLKRVESLIRRSRGA

Foldseek 3Di:
DDVLLVVLLVQLVVLLVVLPDPPDDPLSSLVSLLSSLLSLLLSLLVLQQPDDPPPPCCCVQRVVDQLSLVSLVPDPPRDPSSVVSSVVSLVLLVVADPSQVSNLCRQDEEECDLSNHHCNAFHQPPVPRDTHGLPPDPDPCSCVSNVHPPDSSRSSVVSSVSSVVSVVVVVVD

Secondary structure (DSSP, 8-state):
--HHHHHHHHHHHHHHHHTT-TTS-HHHHHHHHHHHHHHHHHHHHHHH--S-TT-HHHIIIIIT-SSHHHHHHH-TT--HHHHHHHHHHHHHHTTSTTHHHHHHTT--S-BS-GGG--SSSPEE-TTT--EE-TT---STTHHHHTT-TT-HHHHHHHHHHHHHHHHHHTT--